Protein AF-A0A352KNR7-F1 (afdb_monomer)

Solvent-accessible surface area (backbone atoms only — not comparable to full-atom values): 2827 Å² total; per-residue (Å²): 142,88,70,91,48,73,62,72,50,67,52,92,89,75,44,78,52,27,27,67,82,42,75,34,70,69,45,34,53,53,52,50,52,52,53,50,54,51,50,53,62,69,66,74,114

Radius of gyration: 11.96 Å; Cα contacts (8 Å, |Δi|>4): 37; chains: 1; bounding box: 42×12×25 Å

Sequence (45 aa):
TGATGVPVIIVNGKYRTDGPAAGSHERLLEVVDYLIRRERAANTQ

Secondary structure (DSSP, 8-state):
-----S-EEEETTTEEEEHHHHSSHHHHHHHHHHHHHHHHHHT--

Foldseek 3Di:
DDDPADDWDDDPVPDIDGQVNLVHPVSRVVVNVVSNVVVVVVVPD

Mean predicted aligned error: 6.06 Å

pLDDT: mean 81.57, std 12.8, range [44.41, 94.12]

Structure (mmCIF, N/CA/C/O backbone):
data_AF-A0A352KNR7-F1
#
_entry.id   AF-A0A352KNR7-F1
#
loop_
_atom_site.group_PDB
_atom_site.id
_atom_site.type_symbol
_atom_site.label_atom_id
_atom_site.label_alt_id
_atom_site.label_comp_id
_atom_site.label_asym_id
_atom_site.label_entity_id
_atom_site.label_seq_id
_atom_site.pdbx_PDB_ins_code
_atom_site.Cartn_x
_atom_site.Cartn_y
_atom_site.Cartn_z
_atom_site.occupancy
_atom_site.B_iso_or_equiv
_atom_site.auth_se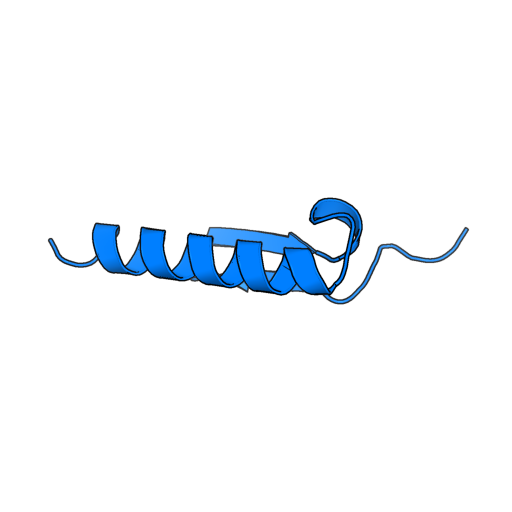q_id
_atom_site.auth_comp_id
_atom_site.auth_asym_id
_atom_site.auth_atom_id
_atom_site.pdbx_PDB_model_num
ATOM 1 N N . THR A 1 1 ? 23.739 3.315 -9.413 1.00 44.41 1 THR A N 1
ATOM 2 C CA . THR A 1 1 ? 22.715 2.341 -8.970 1.00 44.41 1 THR A CA 1
ATOM 3 C C . THR A 1 1 ? 21.490 3.115 -8.525 1.00 44.41 1 THR A C 1
ATOM 5 O O . THR A 1 1 ? 21.356 3.446 -7.358 1.00 44.41 1 THR A O 1
ATOM 8 N N . GLY A 1 2 ? 20.661 3.549 -9.476 1.00 54.44 2 GLY A N 1
ATOM 9 C CA . GLY A 1 2 ? 19.675 4.602 -9.230 1.00 54.44 2 GLY A CA 1
ATOM 10 C C . GLY A 1 2 ? 18.302 4.239 -9.762 1.00 54.44 2 GLY A C 1
ATOM 11 O O . GLY A 1 2 ? 18.038 4.454 -10.936 1.00 54.44 2 GLY A O 1
ATOM 12 N N . ALA A 1 3 ? 17.474 3.684 -8.880 1.00 47.94 3 ALA A N 1
ATOM 13 C CA . ALA A 1 3 ? 16.089 4.090 -8.656 1.00 47.94 3 ALA A CA 1
ATOM 14 C C . ALA A 1 3 ? 15.527 3.227 -7.515 1.00 47.94 3 ALA A C 1
ATOM 16 O O . ALA A 1 3 ? 15.075 2.105 -7.724 1.00 47.94 3 ALA A O 1
ATOM 17 N N . THR A 1 4 ? 15.547 3.746 -6.288 1.00 58.25 4 THR A N 1
ATOM 18 C CA . THR A 1 4 ? 14.561 3.369 -5.264 1.00 58.25 4 THR A CA 1
ATOM 19 C C . THR A 1 4 ? 13.207 3.844 -5.791 1.00 58.25 4 THR A C 1
ATOM 21 O O . THR A 1 4 ? 12.875 5.020 -5.655 1.00 58.25 4 THR A O 1
ATOM 24 N N . GLY A 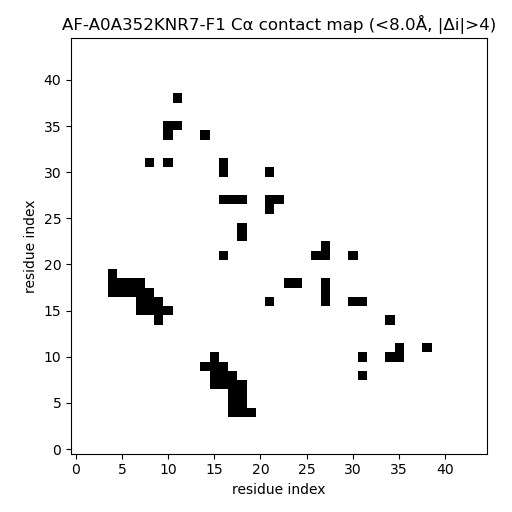1 5 ? 12.544 2.974 -6.559 1.00 61.56 5 GLY A N 1
ATOM 25 C CA . GLY A 1 5 ? 11.541 3.334 -7.560 1.00 61.56 5 GLY A CA 1
ATOM 26 C C . GLY A 1 5 ? 10.372 4.144 -7.015 1.00 61.56 5 GLY A C 1
ATOM 27 O O . GLY A 1 5 ? 9.506 3.635 -6.314 1.00 61.56 5 GLY A O 1
ATOM 28 N N . VAL A 1 6 ? 10.359 5.417 -7.393 1.00 70.25 6 VAL A N 1
ATOM 29 C CA . VAL A 1 6 ? 9.185 6.286 -7.380 1.00 70.25 6 VAL A CA 1
ATOM 30 C C . VAL A 1 6 ? 8.353 5.990 -8.632 1.00 70.25 6 VAL A C 1
ATOM 32 O O . VAL A 1 6 ? 8.942 5.685 -9.672 1.00 70.25 6 VAL A O 1
ATOM 35 N N . PRO A 1 7 ? 7.015 6.078 -8.579 1.00 76.50 7 PRO A N 1
ATOM 36 C CA . PRO A 1 7 ? 6.172 6.593 -7.494 1.00 76.50 7 PRO A CA 1
ATOM 37 C C . PRO A 1 7 ? 5.910 5.596 -6.347 1.00 76.50 7 PRO A C 1
ATOM 39 O O . PRO A 1 7 ? 5.906 4.384 -6.547 1.00 76.50 7 PRO A O 1
ATOM 42 N N . VAL A 1 8 ? 5.635 6.142 -5.153 1.00 85.69 8 VAL A N 1
ATOM 43 C CA . VAL A 1 8 ? 5.184 5.412 -3.951 1.00 85.69 8 VAL A CA 1
ATOM 44 C C . VAL A 1 8 ? 3.791 5.912 -3.569 1.00 85.69 8 VAL A C 1
ATOM 46 O O . VAL A 1 8 ? 3.569 7.120 -3.504 1.00 85.69 8 VAL A O 1
ATOM 49 N N . ILE A 1 9 ? 2.865 4.998 -3.283 1.00 88.81 9 ILE A N 1
ATOM 50 C CA . ILE A 1 9 ? 1.488 5.298 -2.875 1.00 88.81 9 ILE A CA 1
ATOM 51 C C . ILE A 1 9 ? 1.218 4.668 -1.506 1.00 88.81 9 ILE A C 1
ATOM 53 O O . ILE A 1 9 ? 1.576 3.515 -1.258 1.00 88.81 9 ILE A O 1
ATOM 57 N N . ILE A 1 10 ? 0.576 5.429 -0.614 1.00 88.75 10 ILE A N 1
ATOM 58 C CA . ILE A 1 10 ? 0.146 4.961 0.708 1.00 88.75 10 ILE A CA 1
ATOM 59 C C . ILE A 1 10 ? -1.383 5.020 0.792 1.00 88.75 10 I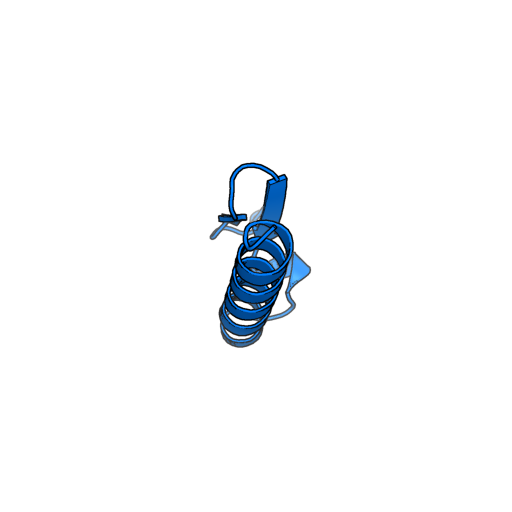LE A C 1
ATOM 61 O O . ILE A 1 10 ? -1.971 6.091 0.664 1.00 88.75 10 ILE A O 1
ATOM 65 N N . VAL A 1 11 ? -2.029 3.877 1.028 1.00 89.75 11 VAL A N 1
ATOM 66 C CA . VAL A 1 11 ? -3.490 3.753 1.150 1.00 89.75 11 VAL A CA 1
ATOM 67 C C . VAL A 1 11 ? -3.886 3.723 2.624 1.00 89.75 11 VAL A C 1
AT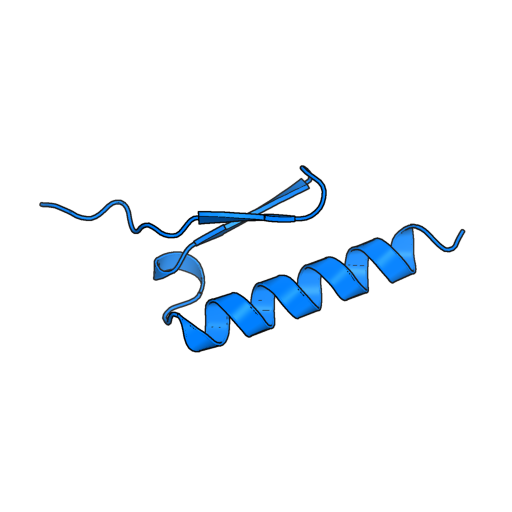OM 69 O O . VAL A 1 11 ? -3.414 2.872 3.382 1.00 89.75 11 VAL A O 1
ATOM 72 N N . ASN A 1 12 ? -4.756 4.659 3.017 1.00 88.62 12 ASN A N 1
ATOM 73 C CA . ASN A 1 12 ? -5.307 4.800 4.372 1.00 88.62 12 ASN A CA 1
ATOM 74 C C . ASN A 1 12 ? -4.242 4.865 5.492 1.00 88.62 12 ASN A C 1
ATOM 76 O O . ASN A 1 12 ? -4.464 4.388 6.598 1.00 88.62 12 ASN A O 1
ATOM 80 N N . GLY A 1 13 ? -3.031 5.352 5.187 1.00 88.38 13 GLY A N 1
ATOM 81 C CA . GLY A 1 13 ? -1.898 5.349 6.127 1.00 88.38 13 GLY A CA 1
ATOM 82 C C . GLY A 1 13 ? -1.383 3.957 6.534 1.00 88.38 13 GLY A C 1
ATOM 83 O O . GLY A 1 13 ? -0.463 3.870 7.341 1.00 88.38 13 GLY A O 1
ATOM 84 N N . LYS A 1 14 ? -1.948 2.873 5.983 1.00 84.81 14 LYS A N 1
ATOM 85 C CA . LYS A 1 14 ? -1.748 1.492 6.452 1.00 84.81 14 LYS A CA 1
ATOM 86 C C . LYS A 1 14 ? -0.997 0.612 5.460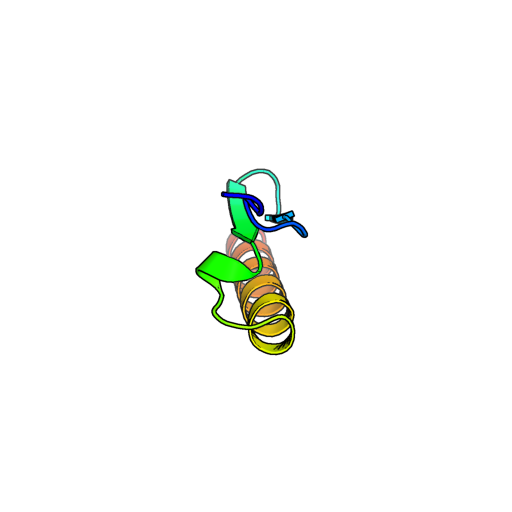 1.00 84.81 14 LYS A C 1
ATOM 88 O O . LYS A 1 14 ? -0.253 -0.274 5.871 1.00 84.81 14 LYS A O 1
ATOM 93 N N . TYR A 1 15 ? -1.164 0.846 4.161 1.00 86.44 15 TYR A N 1
ATOM 94 C CA . TYR A 1 15 ? -0.487 0.059 3.128 1.00 86.44 15 TYR A CA 1
ATOM 95 C C . TYR A 1 15 ? 0.368 0.948 2.249 1.00 86.44 15 TYR A C 1
ATOM 97 O O . TYR A 1 15 ? -0.125 1.944 1.736 1.00 86.44 15 TYR A O 1
ATOM 105 N N . ARG A 1 16 ? 1.625 0.557 2.042 1.00 86.00 16 ARG A N 1
ATOM 106 C CA . ARG A 1 16 ? 2.569 1.218 1.139 1.00 86.00 16 ARG A CA 1
ATOM 107 C C . ARG A 1 16 ? 2.829 0.313 -0.062 1.00 86.00 16 ARG A C 1
ATOM 109 O O . ARG A 1 16 ? 3.124 -0.865 0.118 1.00 86.00 16 ARG A O 1
ATOM 116 N N . THR A 1 17 ? 2.739 0.865 -1.264 1.00 83.62 17 THR A N 1
ATOM 117 C CA . THR A 1 17 ? 3.068 0.180 -2.520 1.00 83.62 17 THR A CA 1
ATOM 118 C C . THR A 1 17 ? 3.860 1.116 -3.431 1.00 83.62 17 THR A C 1
ATOM 120 O O . THR A 1 17 ? 3.749 2.337 -3.316 1.00 83.62 17 THR A O 1
ATOM 123 N N . ASP A 1 18 ? 4.701 0.559 -4.293 1.00 83.31 18 ASP A N 1
ATOM 124 C CA . ASP A 1 18 ? 5.528 1.302 -5.239 1.00 83.31 18 ASP A CA 1
ATOM 125 C C . ASP A 1 18 ? 5.642 0.561 -6.577 1.00 83.31 18 ASP A C 1
ATOM 127 O O . ASP A 1 18 ? 5.283 -0.615 -6.691 1.00 83.31 18 ASP A O 1
ATOM 131 N N . GLY A 1 19 ? 6.083 1.278 -7.615 1.00 79.88 19 GLY A N 1
ATOM 132 C CA . GLY A 1 19 ? 6.196 0.739 -8.976 1.00 79.88 19 GLY A CA 1
ATOM 133 C C . GLY A 1 19 ? 7.003 -0.570 -9.065 1.00 79.88 19 GLY A C 1
ATOM 134 O O . GLY A 1 19 ? 6.518 -1.521 -9.683 1.00 79.88 19 GLY A O 1
ATOM 135 N N . PRO A 1 20 ? 8.191 -0.671 -8.434 1.00 77.94 20 PRO A N 1
ATOM 136 C CA . PRO A 1 20 ? 8.950 -1.920 -8.369 1.00 77.94 20 PRO A CA 1
ATOM 137 C C . PRO A 1 20 ? 8.216 -3.064 -7.659 1.00 77.94 20 PRO A C 1
ATOM 139 O O . PRO A 1 20 ? 8.218 -4.183 -8.167 1.00 77.94 20 PRO A O 1
ATOM 142 N N . ALA A 1 21 ? 7.560 -2.803 -6.525 1.00 77.81 21 ALA A N 1
ATOM 143 C CA . ALA A 1 21 ? 6.812 -3.814 -5.777 1.00 77.81 21 ALA A CA 1
ATOM 144 C C . ALA A 1 21 ? 5.593 -4.337 -6.553 1.00 77.81 21 ALA A C 1
ATOM 146 O O . ALA A 1 21 ? 5.240 -5.508 -6.434 1.00 77.81 21 ALA A O 1
ATOM 147 N N . ALA A 1 22 ? 4.964 -3.487 -7.368 1.00 80.50 22 ALA A N 1
ATOM 148 C CA . ALA A 1 22 ? 3.860 -3.872 -8.245 1.00 80.50 22 ALA A CA 1
ATOM 149 C C . ALA A 1 22 ? 4.324 -4.515 -9.571 1.00 80.50 22 ALA A C 1
ATOM 151 O O . ALA A 1 22 ? 3.515 -5.066 -10.323 1.00 80.50 22 ALA A O 1
ATOM 152 N N . GLY A 1 23 ? 5.618 -4.437 -9.894 1.00 79.31 23 GLY A N 1
ATOM 153 C CA . GLY A 1 23 ? 6.224 -4.968 -11.119 1.00 79.31 23 GLY A CA 1
ATOM 154 C C . GLY A 1 23 ? 5.916 -4.180 -12.401 1.00 79.31 23 GLY A C 1
ATOM 155 O O . GLY A 1 23 ? 6.562 -4.413 -13.418 1.00 79.31 23 GLY A O 1
ATOM 156 N N . SER A 1 24 ? 4.953 -3.253 -12.380 1.00 81.38 24 SER A N 1
ATOM 157 C CA . SER A 1 24 ? 4.655 -2.297 -13.458 1.00 81.38 24 SER A CA 1
ATOM 158 C C . SER A 1 24 ? 3.790 -1.147 -12.926 1.00 81.38 24 SER A C 1
ATOM 160 O O . SER A 1 24 ? 3.114 -1.294 -11.906 1.00 81.38 24 SER A O 1
ATOM 162 N N . HIS A 1 25 ? 3.763 -0.015 -13.634 1.00 80.69 25 HIS A N 1
ATOM 163 C CA . HIS A 1 25 ? 2.908 1.123 -13.273 1.00 80.69 25 HIS A CA 1
ATOM 164 C C . HIS A 1 25 ? 1.408 0.819 -13.412 1.00 80.69 25 HIS A C 1
ATOM 166 O O . HIS A 1 25 ? 0.613 1.340 -12.638 1.00 80.69 25 HIS A O 1
ATOM 172 N N . GLU A 1 26 ? 1.010 -0.037 -14.354 1.00 84.88 26 GLU A N 1
ATOM 173 C CA . GLU A 1 26 ? -0.395 -0.432 -14.535 1.00 84.88 26 GLU A CA 1
ATOM 174 C C . GLU A 1 26 ? -0.874 -1.280 -13.352 1.00 84.88 26 GLU A C 1
ATOM 176 O O . GLU A 1 26 ? -1.865 -0.947 -12.702 1.00 84.88 26 GLU A O 1
ATOM 181 N N . ARG A 1 27 ? -0.090 -2.299 -12.972 1.00 87.00 27 ARG A N 1
ATOM 182 C CA . ARG A 1 27 ? -0.376 -3.118 -11.782 1.00 87.00 27 ARG A CA 1
ATOM 183 C C . ARG A 1 27 ? -0.357 -2.317 -10.486 1.00 87.00 27 ARG A C 1
ATOM 185 O O . ARG A 1 27 ? -1.062 -2.675 -9.549 1.00 87.00 27 ARG A O 1
ATOM 192 N N . LEU A 1 28 ? 0.421 -1.235 -10.410 1.00 88.06 28 LEU A N 1
ATOM 193 C CA 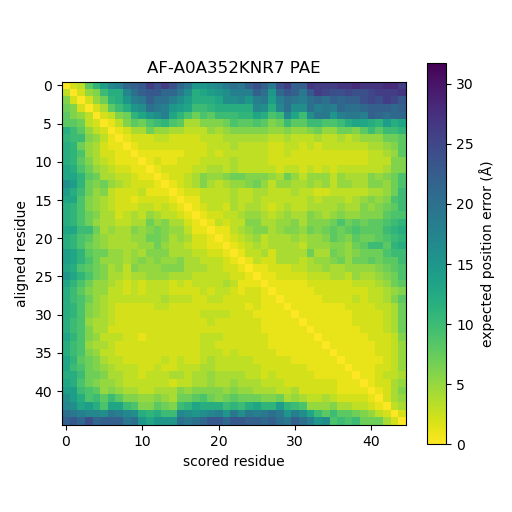. LEU A 1 28 ? 0.405 -0.352 -9.244 1.00 88.06 28 LEU A CA 1
ATOM 194 C C . LEU A 1 28 ? -1.000 0.219 -9.013 1.00 88.06 28 LEU A C 1
ATOM 196 O O . LEU A 1 28 ? -1.477 0.221 -7.880 1.00 88.06 28 LEU A O 1
ATOM 200 N N . LEU A 1 29 ? -1.678 0.657 -10.078 1.00 90.50 29 LEU A N 1
ATOM 201 C CA . LEU A 1 29 ? -3.038 1.189 -9.983 1.00 90.50 29 LEU A CA 1
ATOM 202 C C . LEU A 1 29 ? -4.044 0.106 -9.571 1.00 90.50 29 LEU A C 1
ATOM 204 O O . LEU A 1 29 ? -4.901 0.366 -8.727 1.00 90.50 29 LEU A O 1
ATOM 208 N N . GLU A 1 30 ? -3.901 -1.118 -10.087 1.00 92.19 30 GLU A N 1
ATOM 209 C CA . GLU A 1 30 ? -4.732 -2.266 -9.688 1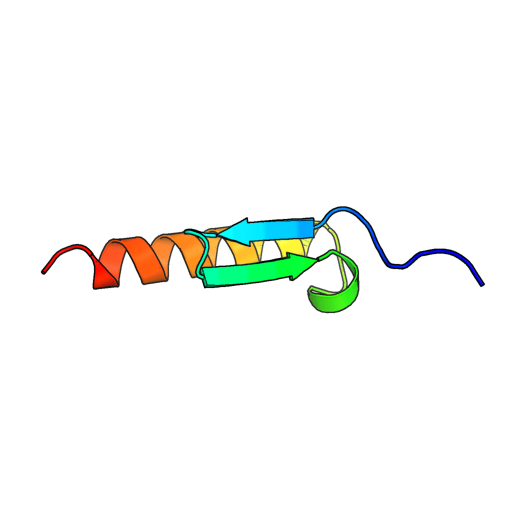.00 92.19 30 GLU A CA 1
ATOM 210 C C . GLU A 1 30 ? -4.569 -2.609 -8.199 1.00 92.19 30 GLU A C 1
ATOM 212 O O . GLU A 1 30 ? -5.553 -2.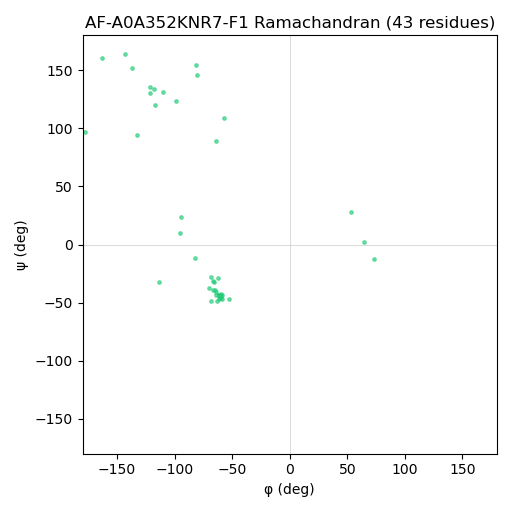830 -7.486 1.00 92.19 30 GLU A O 1
ATOM 217 N N . VAL A 1 31 ? -3.328 -2.612 -7.702 1.00 90.81 31 VAL A N 1
ATOM 218 C CA . VAL A 1 31 ? -3.022 -2.861 -6.287 1.00 90.81 31 VAL A CA 1
ATOM 219 C C . VAL A 1 31 ? -3.621 -1.764 -5.409 1.00 90.81 31 VAL A C 1
ATOM 221 O O . VAL A 1 31 ? -4.217 -2.064 -4.374 1.00 90.81 31 VAL A O 1
ATOM 224 N N . VAL A 1 32 ? -3.508 -0.499 -5.817 1.00 92.06 32 VAL A N 1
ATOM 225 C CA . VAL A 1 32 ? -4.110 0.625 -5.088 1.00 92.06 32 VAL A CA 1
ATOM 226 C C . VAL A 1 32 ? -5.630 0.486 -5.016 1.00 92.06 32 VAL A C 1
ATOM 228 O O . VAL A 1 32 ? -6.187 0.602 -3.922 1.00 92.06 32 VAL A O 1
ATOM 231 N N . ASP A 1 33 ? -6.299 0.179 -6.130 1.00 93.25 33 ASP A N 1
ATOM 232 C CA . ASP A 1 33 ? -7.752 -0.033 -6.154 1.00 93.25 33 ASP A CA 1
ATOM 233 C C . ASP A 1 33 ? -8.181 -1.179 -5.224 1.00 93.25 33 ASP A C 1
ATOM 235 O O . ASP A 1 33 ? -9.107 -1.032 -4.419 1.00 93.25 33 ASP A O 1
ATOM 239 N N . TYR A 1 34 ? -7.460 -2.302 -5.263 1.00 93.75 34 TYR A N 1
ATOM 240 C CA . TYR A 1 34 ? -7.709 -3.436 -4.377 1.00 93.75 34 TYR A CA 1
ATOM 241 C C . TYR A 1 34 ? -7.598 -3.052 -2.892 1.00 93.75 34 TYR A C 1
ATOM 243 O O . TYR A 1 34 ? -8.477 -3.380 -2.089 1.00 93.75 34 TYR A O 1
ATOM 251 N N . LEU A 1 35 ? -6.541 -2.325 -2.516 1.00 92.69 35 LEU A N 1
ATOM 252 C CA . LEU A 1 35 ? -6.320 -1.888 -1.137 1.00 92.69 35 LEU A CA 1
ATOM 253 C C . LEU A 1 35 ? -7.404 -0.910 -0.666 1.00 92.69 35 LEU A C 1
ATOM 255 O O . LEU A 1 35 ? -7.860 -1.020 0.473 1.00 92.69 35 LEU A O 1
ATOM 259 N N . ILE A 1 36 ? -7.857 -0.000 -1.535 1.00 92.56 36 ILE A N 1
ATOM 260 C CA . ILE A 1 36 ? -8.961 0.923 -1.238 1.00 92.56 36 ILE A CA 1
ATOM 261 C C . ILE A 1 36 ? -10.258 0.148 -1.004 1.00 92.56 36 ILE A C 1
ATOM 263 O O . ILE A 1 36 ? -10.935 0.385 -0.003 1.00 92.56 36 ILE A O 1
ATOM 267 N N . ARG A 1 37 ? -10.609 -0.791 -1.894 1.00 94.12 37 ARG A N 1
ATOM 268 C CA . ARG A 1 37 ? -11.820 -1.614 -1.742 1.00 94.12 37 ARG A CA 1
ATOM 269 C C . ARG A 1 37 ? -11.798 -2.419 -0.448 1.00 94.12 37 ARG A C 1
ATOM 271 O O . ARG A 1 37 ? -12.804 -2.445 0.259 1.00 94.12 37 ARG A O 1
ATOM 278 N N . ARG A 1 38 ? -10.650 -3.010 -0.103 1.00 91.81 38 ARG A N 1
ATOM 279 C CA . ARG A 1 38 ? -10.477 -3.746 1.155 1.00 91.81 38 ARG A CA 1
ATOM 280 C C . ARG A 1 38 ? -10.708 -2.859 2.378 1.00 91.81 38 ARG A C 1
ATOM 282 O O . ARG A 1 38 ? -11.419 -3.270 3.288 1.00 91.81 38 ARG A O 1
ATOM 289 N N . GLU A 1 39 ? -10.137 -1.656 2.405 1.00 92.31 39 GLU A N 1
ATOM 290 C CA . GLU A 1 39 ? -10.308 -0.746 3.546 1.00 92.31 39 GLU A CA 1
ATOM 291 C C . GLU A 1 39 ? -11.729 -0.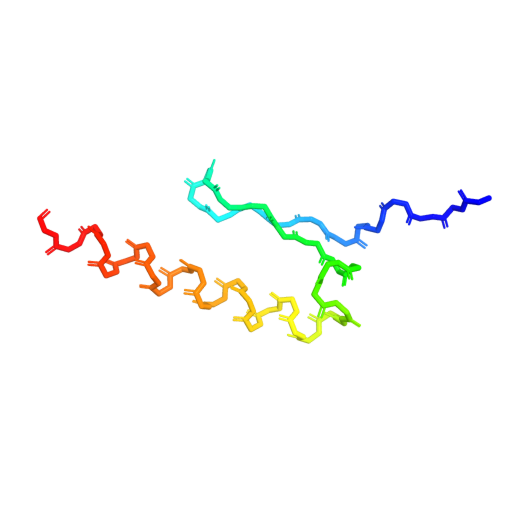189 3.638 1.00 92.31 39 GLU A C 1
ATOM 293 O O . GLU A 1 39 ? -12.266 -0.087 4.736 1.00 92.31 39 GLU A O 1
ATOM 298 N N . ARG A 1 40 ? -12.379 0.109 2.506 1.00 91.31 40 ARG A N 1
ATOM 299 C CA . ARG A 1 40 ? -13.793 0.517 2.494 1.00 91.31 40 ARG A CA 1
ATOM 300 C C . ARG A 1 40 ? -14.704 -0.576 3.050 1.00 91.31 40 ARG A C 1
ATOM 302 O O . ARG A 1 40 ? -15.570 -0.273 3.863 1.00 91.31 40 ARG A O 1
ATOM 309 N N . ALA A 1 41 ? -14.489 -1.832 2.656 1.00 91.00 41 ALA A N 1
ATOM 310 C CA . ALA A 1 41 ? -15.259 -2.963 3.172 1.00 91.00 41 ALA A CA 1
ATOM 311 C C . ALA A 1 41 ? -15.034 -3.176 4.679 1.00 91.00 41 ALA A C 1
ATOM 313 O O . ALA A 1 41 ? -15.991 -3.404 5.410 1.00 91.00 41 ALA A O 1
ATOM 314 N N . ALA A 1 42 ? -13.789 -3.046 5.149 1.00 86.69 42 ALA A N 1
ATOM 315 C CA . ALA A 1 42 ? -13.451 -3.172 6.567 1.00 86.69 42 ALA A CA 1
ATOM 316 C C . ALA A 1 42 ? -13.997 -2.023 7.439 1.00 86.69 42 ALA A C 1
ATOM 318 O O . ALA A 1 42 ? -14.240 -2.227 8.621 1.00 86.69 42 ALA A O 1
ATOM 319 N N . ASN A 1 43 ? -14.185 -0.828 6.869 1.00 79.56 43 ASN A N 1
ATOM 320 C CA . ASN A 1 43 ? -14.690 0.359 7.571 1.00 79.56 43 ASN A CA 1
ATOM 321 C C . ASN A 1 43 ? -16.217 0.553 7.427 1.00 79.56 43 ASN A C 1
ATOM 323 O O . ASN A 1 43 ? -16.746 1.602 7.768 1.00 79.56 43 ASN A O 1
ATOM 327 N N . THR A 1 44 ? -16.938 -0.430 6.877 1.00 69.94 44 THR A N 1
ATOM 328 C CA . THR A 1 44 ? -18.414 -0.413 6.789 1.00 69.94 44 THR A CA 1
ATOM 329 C C . THR A 1 44 ? -19.060 -1.165 7.972 1.00 69.94 44 THR A C 1
ATOM 331 O O . THR A 1 44 ? -20.189 -1.635 7.871 1.00 69.94 44 THR A O 1
ATOM 334 N N . GLN A 1 45 ? -18.352 -1.299 9.099 1.00 51.19 45 GLN A N 1
ATOM 335 C CA . GLN A 1 45 ? -18.851 -1.918 10.337 1.00 51.19 45 GLN A CA 1
ATOM 336 C C . GLN A 1 45 ? -18.988 -0.901 11.463 1.00 51.19 45 GLN A C 1
ATOM 338 O O . GLN A 1 45 ? -18.102 -0.025 11.569 1.00 51.19 45 GLN A O 1
#